Protein AF-A0A5A8AH31-F1 (afdb_monomer)

Sequence (82 aa):
MKKLALAFLVFLTGMAYAQKMKVISGNFDFLKGQTALNLKMDYSHMTFYKENMDEAAYIAKQESDIRKAGKSPDEFEKWKKD

Solvent-accessible surface area (backbone atoms only — not comparable to full-atom values): 5437 Å² total; per-residue (Å²): 110,73,69,58,54,51,52,52,52,56,51,53,51,58,62,74,63,54,77,73,82,75,76,89,74,86,79,69,73,87,53,69,90,60,91,78,80,91,83,80,87,82,63,92,81,56,56,46,78,94,81,58,29,45,67,69,57,47,52,54,49,52,47,50,52,44,50,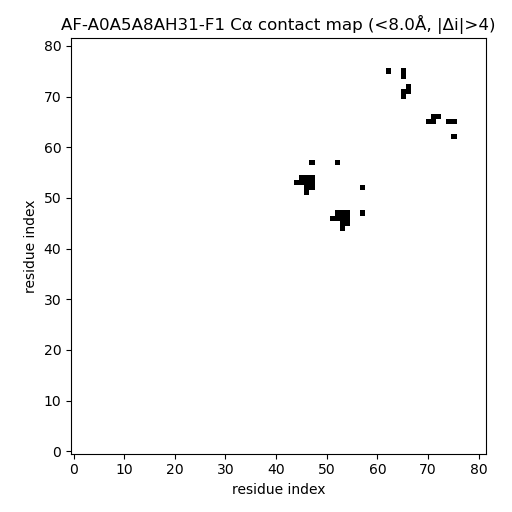73,71,72,47,59,74,67,55,48,60,48,62,75,71,108

Foldseek 3Di:
DVVVVVVVVVVVVVVVPPPPPDPPDDDCPVCVPPPDDDDDDDCVLPADDPVRHDPVRVLVVVCVVCVVVVHDNVVSVVVVVD

Nearest PDB structures (foldseek):
  2r0q-assembly1_F  TM=3.034E-01  e=4.313E+00  Staphylococcus aureus

Radius of gyration: 23.09 Å; Cα contacts (8 Å, |Δi|>4): 19; chains: 1; bounding box: 43×28×62 Å

Structure (mmCIF, N/CA/C/O backbone):
data_AF-A0A5A8AH31-F1
#
_entry.id   AF-A0A5A8AH31-F1
#
loop_
_atom_site.group_PDB
_atom_site.id
_atom_site.type_symbol
_atom_site.label_atom_id
_atom_site.label_alt_id
_atom_site.label_comp_id
_atom_site.label_asym_id
_atom_site.label_entity_id
_atom_site.label_seq_id
_atom_site.pdbx_PDB_ins_code
_atom_site.Cartn_x
_atom_site.Cartn_y
_atom_site.Cartn_z
_atom_site.occupancy
_atom_site.B_iso_or_equiv
_atom_site.auth_seq_id
_atom_site.auth_comp_id
_atom_site.auth_asym_id
_atom_site.auth_atom_id
_atom_site.pdbx_PDB_model_num
ATOM 1 N N . MET A 1 1 ? 6.329 14.526 42.655 1.00 59.50 1 MET A N 1
ATOM 2 C CA . MET A 1 1 ? 5.253 15.319 42.009 1.00 59.50 1 MET A CA 1
ATOM 3 C C . MET A 1 1 ? 5.551 15.681 40.552 1.00 59.50 1 MET A C 1
ATOM 5 O O . MET A 1 1 ? 4.728 15.368 39.707 1.00 59.50 1 MET A O 1
ATOM 9 N N . LYS A 1 2 ? 6.728 16.234 40.205 1.00 66.19 2 LYS A N 1
ATOM 10 C CA . LYS A 1 2 ? 7.061 16.611 38.808 1.00 66.19 2 LYS A CA 1
ATOM 11 C C . LYS A 1 2 ? 7.012 15.449 37.793 1.00 66.19 2 LYS A C 1
ATOM 13 O O . LYS A 1 2 ? 6.520 15.624 36.689 1.00 66.19 2 LYS A O 1
ATOM 18 N N . LYS A 1 3 ? 7.460 14.249 38.187 1.00 76.94 3 LYS A N 1
ATOM 19 C CA . LYS A 1 3 ? 7.431 13.043 37.331 1.00 76.94 3 LYS A CA 1
ATOM 20 C C . LYS A 1 3 ? 6.009 12.528 37.060 1.00 76.94 3 LYS A C 1
ATOM 22 O O . LYS A 1 3 ? 5.730 12.072 35.961 1.00 76.94 3 LYS A O 1
ATOM 27 N N . LEU A 1 4 ? 5.115 12.648 38.046 1.00 84.25 4 LEU A N 1
ATOM 28 C CA . LEU A 1 4 ? 3.707 12.262 37.904 1.00 84.25 4 LEU A CA 1
ATOM 29 C C . LEU A 1 4 ? 2.965 13.227 36.972 1.00 84.25 4 LEU A C 1
ATOM 31 O O . LEU A 1 4 ? 2.210 12.792 36.113 1.00 84.25 4 LEU A O 1
ATOM 35 N N . ALA A 1 5 ? 3.245 14.527 37.102 1.00 84.88 5 ALA A N 1
ATOM 36 C CA . ALA A 1 5 ? 2.703 15.544 36.208 1.00 84.88 5 ALA A CA 1
ATOM 37 C C . ALA A 1 5 ? 3.150 15.324 34.753 1.00 84.88 5 ALA A C 1
ATOM 39 O O . ALA A 1 5 ? 2.336 15.434 33.844 1.00 84.88 5 ALA A O 1
ATOM 40 N N . LEU A 1 6 ? 4.416 14.948 34.534 1.00 85.25 6 LEU A N 1
ATOM 41 C CA . LEU A 1 6 ? 4.925 14.634 33.197 1.00 85.25 6 LEU A CA 1
ATOM 42 C C . LEU A 1 6 ? 4.248 13.392 32.596 1.00 85.25 6 LEU A C 1
ATOM 44 O O . LEU A 1 6 ? 3.834 13.428 31.442 1.00 85.25 6 LEU A O 1
ATOM 48 N N . ALA A 1 7 ? 4.089 12.320 33.377 1.00 85.44 7 ALA A N 1
ATOM 49 C CA . ALA A 1 7 ? 3.395 11.111 32.928 1.00 85.44 7 ALA A CA 1
ATOM 50 C C . ALA A 1 7 ? 1.929 11.390 32.558 1.00 85.44 7 ALA A C 1
ATOM 52 O O . ALA A 1 7 ? 1.441 10.905 31.540 1.00 85.44 7 ALA A O 1
ATOM 53 N N . PHE A 1 8 ? 1.250 12.229 33.343 1.00 86.94 8 PHE A N 1
ATOM 54 C CA . PHE A 1 8 ? -0.116 12.660 33.056 1.00 86.94 8 PHE A CA 1
ATOM 55 C C . PHE A 1 8 ? -0.206 13.469 31.755 1.00 86.94 8 PHE A C 1
ATOM 57 O O . PHE A 1 8 ? -1.115 13.266 30.954 1.00 86.94 8 PHE A O 1
ATOM 64 N N . LEU A 1 9 ? 0.775 14.336 31.498 1.00 85.50 9 LEU A N 1
ATOM 65 C CA . LEU A 1 9 ? 0.822 15.146 30.282 1.00 85.50 9 LEU A CA 1
ATOM 66 C C . LEU A 1 9 ? 1.052 14.292 29.024 1.00 85.50 9 LEU A C 1
ATOM 68 O O . LEU A 1 9 ? 0.405 14.522 28.007 1.00 85.50 9 LEU A O 1
ATOM 72 N N . VAL A 1 10 ? 1.915 13.274 29.107 1.00 84.50 10 VAL A N 1
ATOM 73 C CA . VAL A 1 10 ? 2.152 12.308 28.016 1.00 84.50 10 VAL A CA 1
ATOM 74 C C . VAL A 1 10 ? 0.918 11.437 27.754 1.00 84.50 10 VAL A C 1
ATOM 76 O O . VAL A 1 10 ? 0.607 11.112 26.611 1.00 84.50 10 VAL A O 1
ATOM 79 N N . PHE A 1 11 ? 0.176 11.079 28.799 1.00 82.81 11 PHE A N 1
ATOM 80 C CA . PHE A 1 11 ? -1.071 10.335 28.642 1.00 82.81 11 PHE A CA 1
ATOM 81 C C . PHE A 1 11 ? -2.152 11.168 27.931 1.00 82.81 11 PHE A C 1
ATOM 83 O O . PHE A 1 11 ? -2.832 10.675 27.030 1.00 82.81 11 PHE A O 1
ATOM 90 N N . LEU A 1 12 ? -2.263 12.455 28.277 1.00 80.06 12 LEU A N 1
ATOM 91 C CA . LEU A 1 12 ? -3.199 13.383 27.636 1.00 80.06 12 LEU A CA 1
ATOM 92 C C . LEU A 1 12 ? -2.888 13.612 26.152 1.00 80.06 12 LEU A C 1
ATOM 94 O O . LEU A 1 12 ? -3.816 13.695 25.345 1.00 80.06 12 LEU A O 1
ATOM 98 N N . THR A 1 13 ? -1.611 13.677 25.761 1.00 76.56 13 THR A N 1
ATOM 99 C CA . THR A 1 13 ? -1.256 13.791 24.339 1.00 76.56 13 THR A CA 1
ATOM 100 C C . THR A 1 13 ? -1.627 12.522 23.569 1.00 76.56 13 THR A C 1
ATOM 102 O O . THR A 1 13 ? -2.189 12.629 22.483 1.00 76.56 13 THR A O 1
ATOM 105 N N . GLY A 1 14 ? -1.431 11.329 24.140 1.00 69.81 14 GLY A N 1
ATOM 106 C CA . GLY A 1 14 ? -1.847 10.066 23.514 1.00 69.81 14 GLY A CA 1
ATOM 107 C C . GLY A 1 14 ? -3.348 9.989 23.196 1.00 69.81 14 GLY A C 1
ATOM 108 O O . GLY A 1 14 ? -3.729 9.453 22.158 1.00 69.81 14 GLY A O 1
ATOM 109 N N . MET A 1 15 ? -4.202 10.579 24.040 1.00 68.06 15 MET A N 1
ATOM 110 C CA . MET A 1 15 ? -5.651 10.641 23.802 1.00 68.06 15 MET A CA 1
ATOM 111 C C . MET A 1 15 ? -6.051 11.694 22.759 1.00 68.06 15 MET A C 1
ATOM 113 O O . MET A 1 15 ? -6.970 11.461 21.977 1.00 68.06 15 MET A O 1
ATOM 117 N N . ALA A 1 16 ? -5.367 12.842 22.720 1.00 65.25 16 ALA A N 1
ATOM 118 C CA . ALA A 1 16 ? -5.676 13.927 21.784 1.00 65.25 16 ALA A CA 1
ATOM 119 C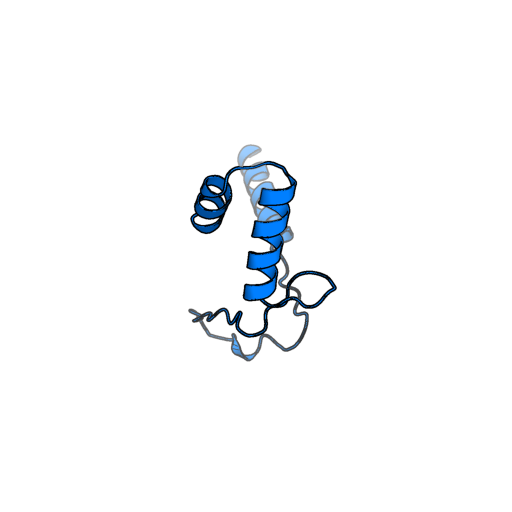 C . ALA A 1 16 ? -5.302 13.594 20.327 1.00 65.25 16 ALA A C 1
ATOM 121 O O . ALA A 1 16 ? -5.952 14.076 19.400 1.00 65.25 16 ALA A O 1
ATOM 122 N N . TYR A 1 17 ? -4.283 12.751 20.126 1.00 64.00 17 TYR A N 1
ATOM 123 C CA . TYR A 1 17 ? -3.835 12.286 18.808 1.00 64.00 17 TYR A CA 1
ATOM 124 C C . TYR A 1 17 ? -4.433 10.937 18.387 1.00 64.00 17 TYR A C 1
ATOM 126 O O . TYR A 1 17 ? -3.961 10.349 17.413 1.00 64.00 17 TYR A O 1
ATOM 134 N N . ALA A 1 18 ? -5.474 10.441 19.068 1.00 62.75 18 ALA A N 1
ATOM 135 C CA . ALA A 1 18 ? -6.217 9.285 18.582 1.00 62.75 18 ALA A CA 1
ATOM 136 C C . ALA A 1 18 ? -6.719 9.607 17.168 1.00 62.75 18 ALA A C 1
ATOM 138 O O . ALA A 1 18 ? -7.546 10.503 16.984 1.00 62.75 18 ALA A O 1
ATOM 139 N N . GLN A 1 19 ? -6.148 8.933 16.165 1.00 56.00 19 GLN A N 1
ATOM 140 C CA . GLN A 1 19 ? -6.441 9.165 14.757 1.00 56.00 19 GLN A CA 1
ATOM 141 C C . GLN A 1 19 ? -7.943 8.991 14.559 1.00 56.00 19 GLN A C 1
ATOM 143 O O . GLN A 1 19 ? -8.460 7.875 14.539 1.00 56.00 19 GLN A O 1
ATOM 148 N N . LYS A 1 20 ? -8.665 10.112 14.472 1.00 60.81 20 LYS A N 1
ATOM 149 C CA . LYS A 1 20 ? -10.104 10.103 14.257 1.00 60.81 20 LYS A CA 1
ATOM 150 C C . LYS A 1 20 ? -10.317 9.453 12.900 1.00 60.81 20 LYS A C 1
ATOM 152 O O . LYS A 1 20 ? -10.019 10.070 11.878 1.00 60.81 20 LYS A O 1
ATOM 157 N N . MET A 1 21 ? -10.772 8.200 12.895 1.00 61.53 21 MET A N 1
ATOM 158 C CA . MET A 1 21 ? -11.096 7.490 11.665 1.00 61.53 21 MET A CA 1
ATOM 159 C C . MET A 1 21 ? -12.167 8.301 10.945 1.00 61.53 21 MET A C 1
ATOM 161 O O . MET A 1 21 ? -13.327 8.353 11.357 1.00 61.53 21 MET A O 1
ATOM 165 N N . LYS A 1 22 ? -11.746 9.029 9.912 1.00 61.41 22 LYS A N 1
ATOM 166 C CA . LYS A 1 22 ? -12.639 9.860 9.124 1.00 61.41 22 LYS A CA 1
ATOM 167 C C . LYS A 1 22 ? -13.417 8.924 8.215 1.00 61.41 22 LYS A C 1
ATOM 169 O O . LYS A 1 22 ? -12.853 8.347 7.291 1.00 61.41 22 LYS A O 1
ATOM 174 N N . VAL A 1 23 ? -14.705 8.774 8.494 1.00 62.22 23 VAL A N 1
ATOM 175 C CA . VAL A 1 23 ? -15.622 8.062 7.606 1.00 62.22 23 VAL A CA 1
ATOM 176 C C . VAL A 1 23 ? -15.736 8.875 6.325 1.00 62.22 23 VAL A C 1
ATOM 178 O O . VAL A 1 23 ? -16.244 9.994 6.339 1.00 62.22 23 VAL A O 1
ATOM 181 N N . ILE A 1 24 ? -15.197 8.339 5.233 1.00 67.50 24 ILE A N 1
ATOM 182 C CA . ILE A 1 24 ? -15.291 8.959 3.906 1.00 67.50 24 ILE A CA 1
ATOM 183 C C . ILE A 1 24 ? -16.682 8.678 3.302 1.00 67.50 24 ILE A C 1
ATOM 185 O O . ILE A 1 24 ? -17.206 9.514 2.574 1.00 67.50 24 ILE A O 1
ATOM 189 N N . SER A 1 25 ? -17.317 7.551 3.661 1.00 59.00 25 SER A N 1
ATOM 190 C CA . SER A 1 25 ? -18.719 7.222 3.347 1.00 59.00 25 SER A CA 1
ATOM 191 C C . SER A 1 25 ? -19.271 6.128 4.288 1.00 59.00 25 SER A C 1
ATOM 193 O O . SER A 1 25 ? -18.499 5.291 4.755 1.00 59.00 25 SER A O 1
ATOM 195 N N . GLY A 1 26 ? -20.580 6.143 4.592 1.00 69.88 26 GLY A N 1
ATOM 196 C CA . GLY A 1 26 ? -21.261 5.164 5.469 1.00 69.88 26 GLY A CA 1
ATOM 197 C C . GLY A 1 26 ? -21.449 5.600 6.93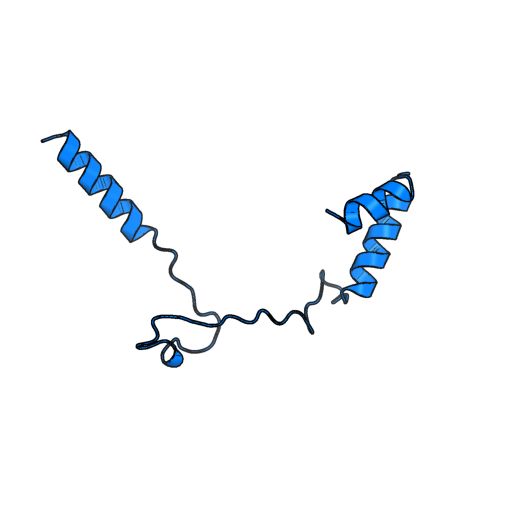7 1.00 69.88 26 GLY A C 1
ATOM 198 O O . GLY A 1 26 ? -21.309 6.777 7.264 1.00 69.88 26 GLY A O 1
ATOM 199 N N . ASN A 1 27 ? -21.781 4.655 7.829 1.00 74.88 27 ASN A N 1
ATOM 200 C CA . ASN A 1 27 ? -21.834 4.836 9.290 1.00 74.88 27 ASN A CA 1
ATOM 201 C C . ASN A 1 27 ? -21.126 3.667 10.006 1.00 74.88 27 ASN A C 1
ATOM 203 O O . ASN A 1 27 ? -20.958 2.594 9.436 1.00 74.88 27 ASN A O 1
ATOM 207 N N . PHE A 1 28 ? -20.701 3.862 11.258 1.00 71.31 28 PHE A N 1
ATOM 208 C CA . PHE A 1 28 ? -20.115 2.792 12.086 1.00 71.31 28 PHE A CA 1
ATOM 209 C C . PHE A 1 28 ? -21.159 2.052 12.934 1.00 71.31 28 PHE A C 1
ATOM 211 O O . PHE A 1 28 ? -20.801 1.305 13.843 1.00 71.31 28 PHE A O 1
ATOM 218 N N . ASP A 1 29 ? -22.451 2.234 12.649 1.00 77.44 29 ASP A N 1
ATOM 219 C CA . ASP A 1 29 ? -23.526 1.627 13.440 1.00 77.44 29 ASP A CA 1
ATOM 220 C C . ASP A 1 29 ? -23.460 0.090 13.407 1.00 77.44 29 ASP A C 1
ATOM 222 O O . ASP A 1 29 ? -23.781 -0.561 14.399 1.00 77.44 29 ASP A O 1
ATOM 226 N N . PHE A 1 30 ? -22.935 -0.493 12.322 1.00 75.25 30 PHE A N 1
ATOM 227 C CA . PHE A 1 30 ? -22.712 -1.939 12.192 1.00 75.25 30 PHE A CA 1
ATOM 228 C C . PHE A 1 30 ? -21.595 -2.491 13.097 1.00 75.25 30 PHE A C 1
ATOM 230 O O . PHE A 1 30 ? -21.548 -3.694 13.349 1.00 75.25 30 PHE A O 1
ATOM 237 N N . LEU A 1 31 ? -20.698 -1.634 13.600 1.00 75.19 31 LEU A N 1
ATOM 238 C CA . LEU A 1 31 ? -19.615 -2.024 14.512 1.00 75.19 31 LEU A CA 1
ATOM 239 C C . LEU A 1 31 ? -20.030 -1.944 15.987 1.00 75.19 31 LEU A C 1
ATOM 241 O O . LEU A 1 31 ? -19.261 -2.334 16.868 1.00 75.19 31 LEU A O 1
ATOM 24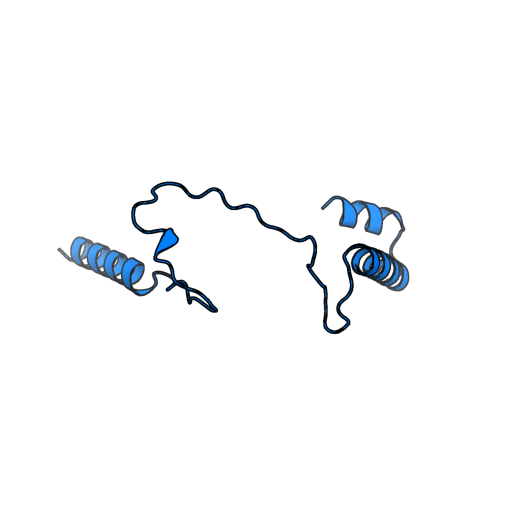5 N N . LYS A 1 32 ? -21.231 -1.436 16.293 1.00 77.62 32 LYS A N 1
ATOM 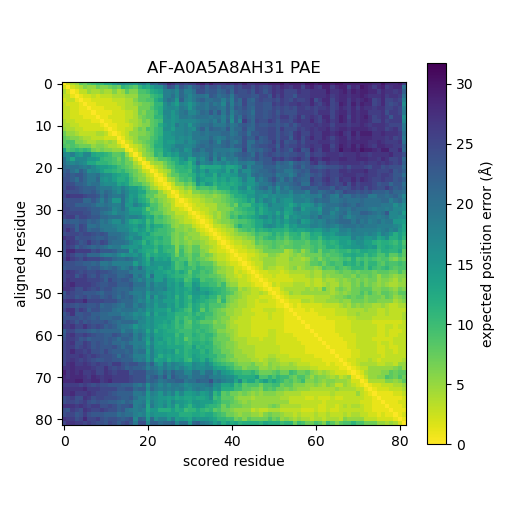246 C CA . LYS A 1 32 ? -21.669 -1.229 17.674 1.00 77.62 32 LYS A CA 1
ATOM 247 C C . LYS A 1 32 ? -21.841 -2.573 18.390 1.00 77.62 32 LYS A C 1
ATOM 249 O O . LYS A 1 32 ? -22.707 -3.367 18.044 1.00 77.62 32 LYS A O 1
ATOM 254 N N . GLY A 1 33 ? -21.018 -2.807 19.413 1.00 81.19 33 GLY A N 1
ATOM 255 C CA . GLY A 1 33 ? -21.025 -4.046 20.200 1.00 81.19 33 GLY A CA 1
ATOM 256 C C . GLY A 1 33 ? -20.158 -5.177 19.635 1.00 81.19 33 GLY A C 1
ATOM 257 O O . GLY A 1 33 ? -20.108 -6.240 20.246 1.00 81.19 33 GLY A O 1
ATOM 258 N N . GLN A 1 34 ? -19.452 -4.959 18.519 1.00 78.69 34 GLN A N 1
ATOM 259 C CA . GLN A 1 34 ? -18.504 -5.933 17.976 1.00 78.69 34 GLN A CA 1
ATOM 260 C C . GLN A 1 34 ? -17.136 -5.781 18.651 1.00 78.69 34 GLN A C 1
ATOM 262 O O . GLN A 1 34 ? -16.564 -4.693 18.6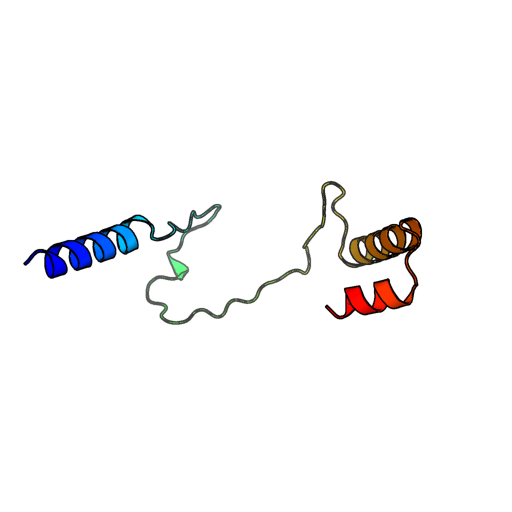77 1.00 78.69 34 GLN A O 1
ATOM 267 N N . THR A 1 35 ? -16.605 -6.876 19.195 1.00 79.31 35 THR A N 1
ATOM 268 C CA . THR A 1 35 ? -15.273 -6.922 19.828 1.00 79.31 35 THR A CA 1
ATOM 269 C C . THR A 1 35 ? -14.180 -7.409 18.877 1.00 79.31 35 THR A C 1
ATOM 271 O O . THR A 1 35 ? -13.006 -7.124 19.104 1.00 79.31 35 THR A O 1
ATOM 274 N N . ALA A 1 36 ? -14.553 -8.108 17.803 1.00 75.75 36 ALA A N 1
ATOM 275 C CA . ALA A 1 36 ? -13.651 -8.591 16.766 1.00 75.75 36 ALA A CA 1
ATOM 276 C C . ALA A 1 36 ? -14.281 -8.378 15.385 1.00 75.75 36 ALA A C 1
ATOM 278 O O . ALA A 1 36 ? -15.473 -8.617 15.193 1.00 75.75 36 ALA A O 1
ATOM 279 N N . LEU A 1 37 ? -13.472 -7.938 14.422 1.00 77.69 37 LEU A N 1
ATOM 280 C CA . LEU A 1 37 ? -13.891 -7.702 13.045 1.00 77.69 37 LEU A CA 1
ATOM 281 C C . LEU A 1 37 ? -13.050 -8.570 12.110 1.00 77.69 37 LEU A C 1
ATOM 283 O O . LEU A 1 37 ? -11.824 -8.564 12.197 1.00 77.69 37 LEU A O 1
ATOM 287 N N . ASN A 1 38 ? -13.706 -9.290 11.200 1.00 79.56 38 ASN A N 1
ATOM 288 C CA . ASN A 1 38 ? -13.020 -10.007 10.133 1.00 79.56 38 ASN A CA 1
ATOM 289 C C . ASN A 1 38 ? -12.905 -9.092 8.906 1.00 79.56 38 ASN A C 1
ATOM 291 O O . ASN A 1 38 ? -13.884 -8.867 8.194 1.00 79.56 38 ASN A O 1
ATOM 295 N N . LEU A 1 39 ? -11.721 -8.518 8.702 1.00 78.62 39 LEU A N 1
ATOM 296 C CA . LEU A 1 39 ? -11.432 -7.633 7.579 1.00 78.62 39 LEU A CA 1
ATOM 297 C C . LEU A 1 39 ? -10.939 -8.459 6.391 1.00 78.62 39 LEU A C 1
ATOM 299 O O . LEU A 1 39 ? -9.840 -9.008 6.423 1.00 78.62 39 LEU A O 1
ATOM 303 N N . LYS A 1 40 ? -11.733 -8.505 5.319 1.00 80.31 40 LYS A N 1
ATOM 304 C CA . LYS A 1 40 ? -11.281 -8.991 4.014 1.00 80.31 40 LYS A CA 1
ATOM 305 C C . LYS A 1 40 ? -10.954 -7.785 3.140 1.00 80.31 40 LYS A C 1
ATOM 307 O O . LYS A 1 40 ? -11.855 -7.040 2.766 1.00 80.31 40 LYS A O 1
ATOM 312 N N . MET A 1 41 ? -9.675 -7.598 2.832 1.00 80.44 41 MET A N 1
ATOM 313 C CA . MET A 1 41 ? -9.248 -6.595 1.860 1.00 80.44 41 MET A CA 1
ATOM 314 C C . MET A 1 41 ? -9.480 -7.162 0.458 1.00 80.44 41 MET A C 1
ATOM 316 O O . MET A 1 41 ? -8.878 -8.172 0.094 1.00 80.44 41 MET A O 1
ATOM 320 N N . ASP A 1 42 ? -10.397 -6.558 -0.293 1.00 84.19 42 ASP A N 1
ATOM 321 C CA . ASP A 1 42 ? -10.676 -6.927 -1.679 1.00 84.19 42 ASP A CA 1
ATOM 322 C C . ASP A 1 42 ? -9.962 -5.951 -2.619 1.00 84.19 42 ASP A C 1
ATOM 324 O O . ASP A 1 42 ? -10.302 -4.769 -2.681 1.00 84.19 42 ASP A O 1
ATOM 328 N N . TYR A 1 43 ? -8.954 -6.455 -3.330 1.00 82.69 43 TYR A N 1
ATOM 329 C CA . TYR A 1 43 ? -8.169 -5.694 -4.301 1.00 82.69 43 TYR A CA 1
ATOM 330 C C . TYR A 1 43 ? -8.564 -5.994 -5.754 1.00 82.69 43 TYR A C 1
ATOM 332 O O . TYR A 1 43 ? -7.899 -5.520 -6.669 1.00 82.69 43 TYR A O 1
ATOM 340 N N . SER A 1 44 ? -9.657 -6.732 -5.992 1.00 82.31 44 SER A N 1
ATOM 341 C CA . SER A 1 44 ? -10.067 -7.191 -7.334 1.00 82.31 44 SER A CA 1
ATOM 342 C C . SER A 1 44 ? -10.325 -6.056 -8.335 1.00 82.31 44 SER A C 1
ATOM 344 O O . SER A 1 44 ? -10.296 -6.271 -9.543 1.00 82.31 44 SER A O 1
ATOM 346 N N . HIS A 1 45 ? -10.585 -4.845 -7.840 1.00 83.44 45 HIS A N 1
ATOM 347 C CA . HIS A 1 45 ? -10.827 -3.644 -8.644 1.00 83.44 45 HIS A CA 1
ATOM 348 C C . HIS A 1 45 ? -9.804 -2.537 -8.368 1.00 83.44 45 HIS A C 1
ATOM 350 O O . HIS A 1 45 ? -10.067 -1.365 -8.637 1.00 83.44 45 HIS A O 1
ATOM 356 N N . MET A 1 46 ? -8.657 -2.883 -7.782 1.00 86.19 46 MET A N 1
ATOM 357 C CA . MET A 1 46 ? -7.601 -1.914 -7.535 1.00 86.19 46 MET A CA 1
ATOM 358 C C . MET A 1 46 ? -6.974 -1.492 -8.861 1.00 86.19 46 MET A C 1
ATOM 360 O O . MET A 1 46 ? -6.525 -2.322 -9.648 1.00 86.19 46 MET A O 1
ATOM 364 N N . THR A 1 47 ? -6.929 -0.183 -9.081 1.00 90.88 47 THR A N 1
ATOM 365 C CA . THR A 1 47 ? -6.287 0.411 -10.247 1.00 90.88 47 THR A CA 1
ATOM 366 C C . THR A 1 47 ? -5.085 1.241 -9.829 1.00 90.88 47 THR A C 1
ATOM 368 O O . THR A 1 47 ? -5.119 1.940 -8.814 1.00 90.88 47 THR A O 1
ATOM 371 N N . PHE A 1 48 ? -4.040 1.215 -10.644 1.00 86.88 48 PHE A N 1
ATOM 372 C CA . PHE A 1 48 ? -2.802 1.938 -10.406 1.00 86.88 48 PHE A CA 1
ATOM 373 C C . PHE A 1 48 ? -2.692 3.158 -11.322 1.00 86.88 48 PHE A C 1
ATOM 375 O O . PHE A 1 48 ? -3.054 3.116 -12.500 1.00 86.88 48 PHE A O 1
ATOM 382 N N . TYR A 1 49 ? -2.128 4.233 -10.764 1.00 87.94 49 TYR A N 1
ATOM 383 C CA . TYR A 1 49 ? -1.884 5.510 -11.439 1.00 87.94 49 TYR A CA 1
ATOM 384 C C . TYR A 1 49 ? -3.147 6.191 -12.001 1.00 87.94 49 TYR A C 1
ATOM 386 O O . TYR A 1 49 ? -4.274 5.825 -11.676 1.00 87.94 49 TYR A O 1
ATOM 394 N N . LYS A 1 50 ? -2.960 7.261 -12.786 1.00 84.62 50 LYS A N 1
ATOM 395 C CA . LYS A 1 50 ? -4.068 8.032 -13.379 1.00 84.62 50 LYS A CA 1
ATOM 396 C C . LYS A 1 50 ? -4.690 7.318 -14.578 1.00 84.62 50 LYS A C 1
ATOM 398 O O . LYS A 1 50 ? -5.794 7.652 -14.988 1.00 84.62 50 LYS A O 1
ATOM 403 N N . GLU A 1 51 ? -3.969 6.360 -15.139 1.00 88.62 51 GLU A N 1
ATOM 404 C CA . GLU A 1 51 ? -4.335 5.589 -16.318 1.00 88.62 51 GLU A CA 1
ATOM 405 C C . GLU A 1 51 ? -5.255 4.403 -15.985 1.00 88.62 51 GLU A C 1
ATOM 407 O O . GLU A 1 51 ? -5.626 3.660 -16.886 1.00 88.62 51 GLU A O 1
ATOM 412 N N . ASN A 1 52 ? -5.641 4.235 -14.713 1.00 87.75 52 ASN A N 1
ATOM 413 C CA . ASN A 1 52 ? -6.475 3.136 -14.225 1.00 87.75 52 ASN A CA 1
ATOM 414 C C . ASN A 1 52 ? -5.935 1.749 -14.626 1.00 87.75 52 ASN A C 1
ATOM 416 O O . ASN A 1 52 ? -6.688 0.890 -15.081 1.00 87.75 52 ASN A O 1
ATOM 420 N N . MET A 1 53 ? -4.624 1.540 -14.488 1.00 89.44 53 MET A N 1
ATOM 421 C CA . MET A 1 53 ? -3.985 0.280 -14.875 1.00 89.44 53 MET A CA 1
ATOM 422 C C . MET A 1 53 ? -4.399 -0.841 -13.923 1.00 89.44 53 MET A C 1
ATOM 424 O O . MET A 1 53 ? -4.416 -0.630 -12.711 1.00 89.44 53 MET A O 1
ATOM 428 N N . ASP A 1 54 ? -4.682 -2.028 -14.451 1.00 90.75 54 ASP A N 1
ATOM 429 C CA . ASP A 1 54 ? -4.805 -3.229 -13.628 1.00 90.75 54 AS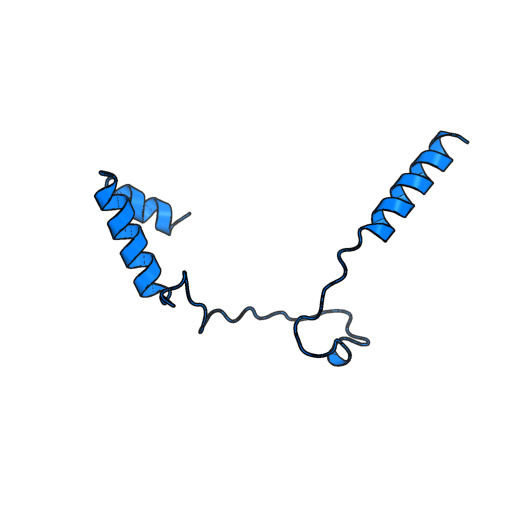P A CA 1
ATOM 430 C C . ASP A 1 54 ? -3.422 -3.727 -13.161 1.00 90.75 54 ASP A C 1
ATOM 432 O O . ASP A 1 54 ? -2.370 -3.203 -13.544 1.00 90.75 54 ASP A O 1
ATOM 436 N N . GLU A 1 55 ? -3.416 -4.733 -12.290 1.00 88.44 55 GLU A N 1
ATOM 437 C CA . GLU A 1 55 ? -2.185 -5.299 -11.733 1.00 88.44 55 GLU A CA 1
ATOM 438 C C . GLU A 1 55 ? -1.253 -5.870 -12.815 1.00 88.44 55 GLU A C 1
ATOM 440 O O . GLU A 1 55 ? -0.035 -5.688 -12.754 1.00 88.44 55 GLU A O 1
ATOM 445 N N . ALA A 1 56 ? -1.808 -6.509 -13.847 1.00 89.31 56 ALA A N 1
ATOM 446 C CA . ALA A 1 56 ? -1.017 -7.088 -14.928 1.00 89.31 56 ALA A CA 1
ATOM 447 C C . ALA A 1 56 ? -0.299 -5.999 -15.742 1.00 89.31 56 ALA A C 1
ATOM 449 O O . ALA A 1 56 ? 0.902 -6.106 -16.013 1.00 89.31 56 ALA A O 1
ATOM 450 N N . ALA A 1 57 ? -1.009 -4.922 -16.081 1.00 90.06 57 ALA A N 1
ATOM 451 C CA . ALA A 1 57 ? -0.458 -3.762 -16.767 1.00 90.06 57 ALA A CA 1
ATOM 452 C C . ALA A 1 57 ? 0.588 -3.035 -15.908 1.00 90.06 57 ALA A C 1
ATOM 454 O O . ALA A 1 57 ? 1.624 -2.609 -16.426 1.00 90.06 57 ALA A O 1
ATOM 455 N N . TYR A 1 58 ? 0.359 -2.942 -14.595 1.00 91.25 58 TYR A N 1
ATOM 456 C CA . TYR A 1 58 ? 1.323 -2.389 -13.647 1.00 91.25 58 TYR A CA 1
ATOM 457 C C . TYR A 1 58 ? 2.645 -3.175 -13.642 1.00 91.25 58 TYR A C 1
ATOM 459 O O . TYR A 1 58 ? 3.716 -2.582 -13.796 1.00 91.25 58 TYR A O 1
ATOM 467 N N . ILE A 1 59 ? 2.579 -4.506 -13.538 1.00 91.69 59 ILE A N 1
ATOM 468 C CA . ILE A 1 59 ? 3.762 -5.380 -13.515 1.00 91.69 59 ILE A CA 1
ATOM 469 C C . ILE A 1 59 ? 4.544 -5.277 -14.832 1.00 91.69 59 ILE A C 1
ATOM 471 O O . ILE A 1 59 ? 5.764 -5.109 -14.811 1.00 91.69 59 ILE A O 1
ATOM 475 N N . ALA A 1 60 ? 3.853 -5.306 -15.976 1.00 91.50 60 ALA A N 1
ATOM 476 C CA . ALA A 1 60 ? 4.485 -5.149 -17.287 1.00 91.50 60 ALA A CA 1
ATOM 477 C C . ALA A 1 60 ? 5.176 -3.782 -17.443 1.00 91.50 60 ALA A C 1
ATOM 479 O O . ALA A 1 60 ? 6.279 -3.688 -17.992 1.00 91.50 60 ALA A O 1
ATOM 480 N N . LYS A 1 61 ? 4.557 -2.708 -16.934 1.00 91.06 61 LYS A N 1
ATOM 481 C CA . LYS A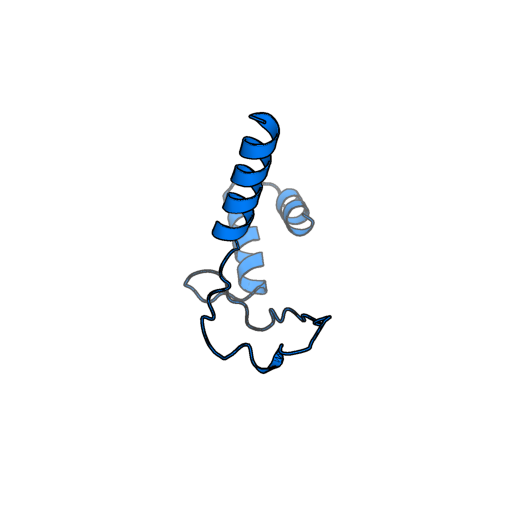 1 61 ? 5.169 -1.376 -16.938 1.00 91.06 61 LYS A CA 1
ATOM 482 C C . LYS A 1 61 ? 6.441 -1.348 -16.092 1.00 91.06 61 LYS A C 1
ATOM 484 O O . LYS A 1 61 ? 7.455 -0.831 -16.557 1.00 91.06 61 LYS A O 1
ATOM 489 N N . GLN A 1 62 ? 6.405 -1.924 -14.893 1.00 91.38 62 GLN A N 1
ATOM 490 C CA . GLN A 1 62 ? 7.566 -1.984 -14.009 1.00 91.38 62 GLN A CA 1
ATOM 491 C C . GLN A 1 62 ? 8.722 -2.775 -14.634 1.00 91.38 62 GLN A C 1
ATOM 493 O O . GLN A 1 62 ? 9.869 -2.332 -14.583 1.00 91.38 62 GLN A O 1
ATOM 498 N N . GLU A 1 63 ? 8.428 -3.905 -15.281 1.00 91.31 63 GLU A N 1
ATOM 499 C CA . GLU A 1 63 ? 9.426 -4.680 -16.020 1.00 91.31 63 GLU A CA 1
ATOM 500 C C . GLU A 1 63 ? 10.084 -3.839 -17.123 1.00 91.31 63 GLU A C 1
ATOM 502 O O . GLU A 1 63 ? 11.312 -3.786 -17.237 1.00 91.31 63 GLU A O 1
ATOM 507 N N . SER A 1 64 ? 9.267 -3.135 -17.914 1.00 90.69 64 SER A N 1
ATOM 508 C CA . SER A 1 64 ? 9.742 -2.204 -18.941 1.00 90.69 64 SER A CA 1
ATOM 509 C C . SER A 1 64 ? 10.638 -1.117 -18.341 1.00 90.69 64 SER A C 1
ATOM 511 O O . SER A 1 64 ? 11.686 -0.809 -18.905 1.00 90.69 64 SER A O 1
ATOM 513 N N . ASP A 1 65 ? 10.244 -0.524 -17.216 1.00 91.06 65 ASP A N 1
ATOM 514 C CA . ASP A 1 65 ? 10.974 0.584 -16.597 1.00 91.06 65 ASP A CA 1
ATOM 515 C C . ASP A 1 65 ? 12.327 0.126 -16.023 1.00 91.06 65 ASP A C 1
ATOM 517 O O . ASP A 1 65 ? 13.334 0.813 -16.205 1.00 91.06 65 ASP A O 1
ATOM 521 N N . ILE A 1 66 ? 12.393 -1.073 -15.433 1.00 88.94 66 ILE A N 1
ATOM 522 C CA . ILE A 1 66 ? 13.648 -1.699 -14.982 1.00 88.94 66 ILE A CA 1
ATOM 523 C C . ILE A 1 66 ? 14.573 -1.966 -16.175 1.00 88.94 66 ILE A C 1
ATOM 525 O O . ILE A 1 66 ? 15.743 -1.578 -16.152 1.00 88.94 66 ILE A O 1
ATOM 529 N N . ARG A 1 67 ? 14.046 -2.543 -17.262 1.00 87.56 67 ARG A N 1
ATOM 530 C CA . ARG A 1 67 ? 14.820 -2.790 -18.489 1.00 87.56 67 ARG A CA 1
ATOM 531 C C . ARG A 1 67 ? 15.327 -1.488 -19.123 1.00 87.56 67 ARG A C 1
ATOM 533 O O . ARG A 1 67 ? 16.483 -1.419 -19.531 1.00 87.56 67 ARG A O 1
ATOM 540 N N . LYS A 1 68 ? 14.502 -0.433 -19.170 1.00 90.69 68 LYS A N 1
ATOM 541 C CA . LYS A 1 68 ? 14.894 0.905 -19.664 1.00 90.69 68 LYS A CA 1
ATOM 542 C C . LYS A 1 68 ? 15.979 1.553 -18.809 1.00 90.69 68 LYS A C 1
ATOM 544 O O . LYS A 1 68 ? 16.809 2.281 -19.343 1.00 90.69 68 LYS A O 1
ATOM 549 N N . ALA A 1 69 ? 15.999 1.270 -17.509 1.00 90.12 69 ALA A N 1
ATOM 550 C CA . ALA A 1 69 ? 17.059 1.707 -16.607 1.00 90.12 69 ALA A CA 1
ATOM 551 C C . ALA A 1 69 ? 18.386 0.941 -16.801 1.00 90.12 69 ALA A C 1
ATOM 553 O O . ALA A 1 69 ? 19.338 1.185 -16.064 1.00 90.12 69 ALA A O 1
ATOM 554 N N . GLY A 1 70 ? 18.467 0.025 -17.777 1.00 85.00 70 GLY A N 1
ATOM 555 C CA . GLY A 1 70 ? 19.675 -0.746 -18.083 1.00 85.00 70 GLY A CA 1
ATO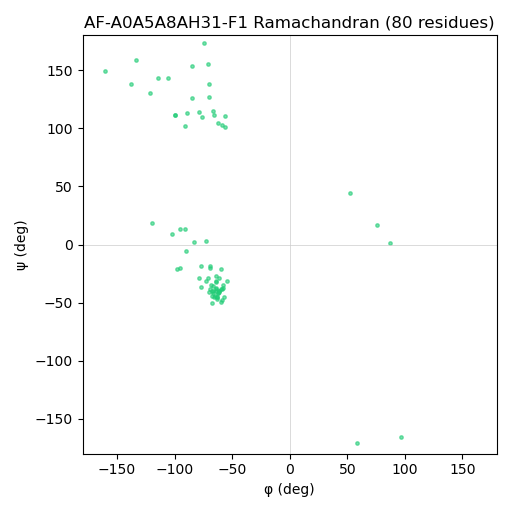M 556 C C . GLY A 1 70 ? 19.960 -1.870 -17.086 1.00 85.00 70 GLY A C 1
ATOM 557 O O . GLY A 1 70 ? 21.086 -2.359 -17.022 1.00 85.00 70 GLY A O 1
ATOM 558 N N . LYS A 1 71 ? 18.962 -2.262 -16.289 1.00 85.19 71 LYS A N 1
ATOM 559 C CA . LYS A 1 71 ? 19.081 -3.294 -15.255 1.00 85.19 71 LYS A CA 1
ATOM 560 C C . LYS A 1 71 ? 18.873 -4.692 -15.835 1.00 85.19 71 LYS A C 1
ATOM 562 O O . LYS A 1 71 ? 18.212 -4.857 -16.862 1.00 85.19 71 LYS A O 1
ATOM 567 N N . SER A 1 72 ? 19.458 -5.702 -15.190 1.00 81.56 72 SER A N 1
ATOM 568 C CA . SER A 1 72 ? 19.357 -7.085 -15.663 1.00 81.56 72 SER A CA 1
ATOM 569 C C . SER A 1 72 ? 17.940 -7.649 -15.461 1.00 81.56 72 SER A C 1
ATOM 571 O O . SER A 1 72 ? 17.220 -7.205 -14.563 1.00 81.56 72 SER A O 1
ATOM 573 N N . PRO A 1 73 ? 17.531 -8.661 -16.251 1.00 82.31 73 PRO A N 1
ATOM 574 C CA . PRO A 1 73 ? 16.268 -9.374 -16.035 1.00 82.31 73 PRO A CA 1
ATOM 575 C C . PRO A 1 73 ? 16.127 -9.951 -14.616 1.00 82.31 73 PRO A C 1
ATOM 577 O O . PRO A 1 73 ? 15.028 -9.980 -14.068 1.00 82.31 73 PRO A O 1
ATOM 580 N N . ASP A 1 74 ? 17.242 -10.333 -13.988 1.00 88.00 74 ASP A N 1
ATOM 581 C CA . ASP A 1 74 ? 17.264 -10.866 -12.621 1.00 88.00 74 ASP A CA 1
ATOM 582 C C . ASP A 1 74 ? 16.809 -9.838 -11.577 1.00 88.00 74 ASP A C 1
ATOM 584 O O . ASP A 1 74 ? 16.285 -10.199 -10.524 1.00 88.00 74 ASP A O 1
ATOM 588 N N . GLU A 1 75 ? 16.984 -8.544 -11.856 1.00 86.19 75 GLU A N 1
ATOM 589 C CA . GLU A 1 75 ? 16.551 -7.481 -10.954 1.00 86.19 75 GLU A CA 1
ATOM 590 C C . GLU A 1 75 ? 15.026 -7.322 -10.946 1.00 86.19 75 GLU A C 1
ATOM 592 O O . GLU A 1 75 ? 14.449 -7.020 -9.901 1.00 86.19 75 GLU A O 1
ATOM 597 N N . PHE A 1 76 ? 14.360 -7.599 -12.071 1.00 88.06 76 PHE A N 1
ATOM 598 C CA . PHE A 1 76 ? 12.899 -7.666 -12.116 1.00 88.06 76 PHE A CA 1
ATOM 599 C C . PHE A 1 76 ? 12.370 -8.860 -11.314 1.00 88.06 76 PHE A C 1
ATOM 601 O O . PHE A 1 76 ? 11.451 -8.704 -10.515 1.00 88.06 76 PHE A O 1
ATOM 608 N N . GLU A 1 77 ? 12.993 -10.032 -11.455 1.00 89.44 77 GLU A N 1
ATOM 609 C CA . GLU A 1 77 ? 12.628 -11.219 -10.672 1.00 89.44 77 GLU A CA 1
ATOM 610 C C . GLU A 1 77 ? 12.882 -11.037 -9.172 1.00 89.44 77 GLU A C 1
ATOM 612 O O . GLU A 1 77 ? 12.141 -11.573 -8.348 1.00 89.44 77 GLU A O 1
ATOM 617 N N . LYS A 1 78 ? 13.911 -10.266 -8.802 1.00 90.38 78 LYS A N 1
ATOM 618 C CA . LYS A 1 78 ? 14.142 -9.867 -7.414 1.00 90.38 78 LYS A CA 1
ATOM 619 C C . LYS A 1 78 ? 13.044 -8.925 -6.921 1.00 90.38 78 LYS A C 1
ATOM 621 O O . LYS A 1 78 ? 12.441 -9.210 -5.897 1.00 90.38 78 LYS A O 1
ATOM 626 N N . TRP A 1 79 ? 12.737 -7.869 -7.676 1.00 90.75 79 TRP A N 1
ATOM 627 C CA . TRP A 1 79 ? 11.669 -6.924 -7.335 1.00 90.75 79 TRP A CA 1
ATOM 628 C C . TRP A 1 79 ? 10.306 -7.611 -7.182 1.00 90.75 79 TRP A C 1
ATOM 630 O O . TRP A 1 79 ? 9.541 -7.260 -6.297 1.00 90.75 79 TRP A O 1
ATOM 640 N N . LYS A 1 80 ? 10.010 -8.617 -8.010 1.00 88.00 80 LYS A N 1
ATOM 641 C CA . LYS A 1 80 ? 8.753 -9.374 -7.948 1.00 88.00 80 LYS A CA 1
ATOM 642 C C . LYS A 1 80 ? 8.632 -10.259 -6.696 1.00 88.00 80 LYS A C 1
ATOM 644 O O . LYS A 1 80 ? 7.531 -10.698 -6.372 1.00 88.00 80 LYS A O 1
ATOM 649 N N . LYS A 1 81 ? 9.751 -10.582 -6.043 1.00 88.81 81 LYS A N 1
ATOM 650 C CA . LYS A 1 81 ? 9.804 -11.413 -4.829 1.00 88.81 81 LYS A CA 1
ATOM 651 C C . LYS A 1 81 ? 9.884 -10.602 -3.535 1.00 88.81 81 LYS A C 1
ATOM 653 O O . LYS A 1 81 ? 9.613 -11.187 -2.487 1.00 88.81 81 LYS A O 1
ATOM 658 N N . ASP A 1 82 ? 10.313 -9.344 -3.618 1.00 76.25 82 ASP A N 1
ATOM 659 C CA . ASP A 1 82 ? 10.347 -8.394 -2.497 1.00 76.25 82 ASP A CA 1
ATOM 660 C C . ASP A 1 82 ? 8.920 -7.997 -2.071 1.00 76.25 82 ASP A C 1
ATOM 662 O O . ASP A 1 82 ? 8.693 -7.887 -0.842 1.00 76.25 82 ASP A O 1
#

Secondary structure (DSSP, 8-state):
-HHHHHHHHHHHHHHHT------SSS-SGGGTT-S--------TT--BTTTTB-HHHHHHHHHHHHHHTT--HHHHHHHTT-

pLDDT: mean 80.87, std 9.64, range [56.0, 91.69]

Mean predicted aligned error: 13.77 Å